Protein AF-A0A8T7DE75-F1 (afdb_monomer)

Nearest PDB structures (foldseek):
  2idk-assembly1_B  TM=7.319E-01  e=7.354E-01  Rattus norvegicus
  1r8y-assembly1_C  TM=7.138E-01  e=6.902E-01  Mus musculus
  3ths-assembly1_B  TM=7.534E-01  e=1.009E+00  Rattus norvegicus
  3ths-assembly1_D  TM=7.572E-01  e=1.146E+00  Rattus norvegicus
  2idk-assembly1_D  TM=7.284E-01  e=2.299E+00  Rattus norvegicus

Sequence (56 aa):
MKNGFLLILLGYLVPGIAASSTTLSFDVYLDDKKIGLHQVRISDEGDEKHVAVQAN

Foldseek 3Di:
DDDPDDPPPPPPDDDPPDFDKDKDKDFDDDPHHTDWIKIWIWTDDPPDIDIDIDID

Solvent-accessible surface area (backbone atoms only — not comparable to full-atom values): 3845 Å² total; per-residue (Å²): 137,83,91,86,85,88,84,84,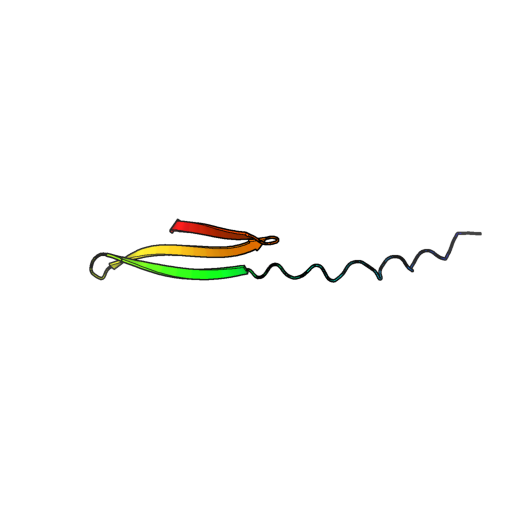80,86,82,82,87,77,83,78,74,76,64,58,63,53,74,50,74,47,77,40,67,57,102,84,43,78,76,41,44,36,37,38,40,38,37,48,57,89,98,43,80,46,78,48,81,46,80,93

Secondary structure (DSSP, 8-state):
-------SSSSS--------EEEEEEEEEETTEEEEEEEEEEEEETTEEEEEEEE-

pLDDT: mean 74.17, std 17.58, range [41.19, 95.25]

Structure (mmCIF, N/CA/C/O backbone):
data_AF-A0A8T7DE75-F1
#
_entry.id   AF-A0A8T7DE75-F1
#
loop_
_atom_site.group_PDB
_atom_site.id
_atom_site.type_symbol
_atom_site.label_atom_id
_atom_site.label_alt_id
_atom_site.label_comp_id
_atom_site.label_asym_id
_atom_site.label_entity_id
_atom_site.label_seq_id
_atom_site.pdbx_PDB_ins_code
_atom_site.Cartn_x
_atom_site.Cartn_y
_atom_site.Cartn_z
_atom_site.occupancy
_atom_site.B_iso_or_equiv
_atom_site.auth_seq_id
_atom_site.auth_comp_id
_atom_site.auth_asym_id
_atom_site.auth_atom_id
_atom_site.pdbx_PDB_model_num
ATOM 1 N N . MET A 1 1 ? 59.272 -7.093 -14.211 1.00 41.19 1 MET A N 1
ATOM 2 C CA . MET A 1 1 ? 58.629 -5.833 -14.642 1.00 41.19 1 MET A CA 1
ATOM 3 C C . MET A 1 1 ? 57.138 -6.029 -14.428 1.00 41.19 1 MET A C 1
ATOM 5 O O . MET A 1 1 ? 56.549 -6.847 -15.115 1.00 41.19 1 MET A O 1
ATOM 9 N N . LYS A 1 2 ? 56.592 -5.474 -13.338 1.00 42.16 2 LYS A N 1
ATOM 10 C CA . LYS A 1 2 ? 55.220 -5.747 -12.883 1.00 42.16 2 LYS A CA 1
ATOM 11 C C . LYS A 1 2 ? 54.258 -4.769 -13.558 1.00 42.16 2 LYS A C 1
ATOM 13 O O . LYS A 1 2 ? 54.479 -3.565 -13.528 1.00 42.16 2 LYS A O 1
ATOM 18 N N . ASN A 1 3 ? 53.241 -5.348 -14.179 1.00 46.84 3 ASN A N 1
ATOM 19 C CA . ASN A 1 3 ? 52.200 -4.739 -14.998 1.00 46.84 3 ASN A CA 1
ATOM 20 C C . ASN A 1 3 ? 51.521 -3.569 -14.277 1.00 46.84 3 ASN A C 1
ATOM 22 O O . ASN A 1 3 ? 50.856 -3.766 -13.263 1.00 46.84 3 ASN A O 1
ATOM 26 N N . GLY A 1 4 ? 51.679 -2.365 -14.814 1.00 57.84 4 GLY A N 1
ATOM 27 C CA . GLY A 1 4 ? 51.033 -1.163 -14.309 1.00 57.84 4 GLY A CA 1
ATOM 28 C C . GLY A 1 4 ? 50.314 -0.450 -15.434 1.00 57.84 4 GLY A C 1
ATOM 29 O O . GLY A 1 4 ? 50.832 0.542 -15.919 1.00 57.84 4 GLY A O 1
ATOM 30 N N . PHE A 1 5 ? 49.160 -0.965 -15.865 1.00 57.78 5 PHE A N 1
ATOM 31 C CA . PHE A 1 5 ? 48.170 -0.163 -16.588 1.00 57.78 5 PHE A CA 1
ATOM 32 C C . PHE A 1 5 ? 46.836 -0.912 -16.729 1.00 57.78 5 PHE A C 1
ATOM 34 O O . PHE A 1 5 ? 46.488 -1.411 -17.794 1.00 57.78 5 PHE A O 1
ATOM 41 N N . LEU A 1 6 ? 46.081 -1.038 -15.638 1.00 52.62 6 LEU A N 1
ATOM 42 C CA . LEU A 1 6 ? 44.685 -1.478 -15.724 1.00 52.62 6 LEU A CA 1
ATOM 43 C C . LEU A 1 6 ? 43.832 -0.736 -14.689 1.00 52.62 6 LEU A C 1
ATOM 45 O O . LEU A 1 6 ? 43.273 -1.325 -13.774 1.00 52.62 6 LEU A O 1
ATOM 49 N N . LEU A 1 7 ? 43.778 0.590 -14.823 1.00 55.34 7 LEU A N 1
ATOM 50 C CA . LEU A 1 7 ? 42.892 1.475 -14.056 1.00 55.34 7 LEU A CA 1
ATOM 51 C C . LEU A 1 7 ? 42.084 2.391 -14.993 1.00 55.34 7 LEU A C 1
ATOM 53 O O . LEU A 1 7 ? 41.859 3.556 -14.696 1.00 55.34 7 LEU A O 1
ATOM 57 N N . ILE A 1 8 ? 41.638 1.867 -16.140 1.00 55.78 8 ILE A N 1
ATOM 58 C CA . ILE A 1 8 ? 40.664 2.545 -17.023 1.00 55.78 8 ILE A CA 1
ATOM 59 C C . ILE A 1 8 ? 39.421 1.662 -17.229 1.00 55.78 8 ILE A C 1
ATOM 61 O O . ILE A 1 8 ? 38.819 1.635 -18.294 1.00 55.78 8 ILE A O 1
ATOM 65 N N . LEU A 1 9 ? 39.038 0.899 -16.201 1.00 51.22 9 LEU A N 1
ATOM 66 C CA . LEU A 1 9 ? 37.787 0.128 -16.198 1.00 51.22 9 LEU A CA 1
ATOM 67 C C . LEU A 1 9 ? 36.879 0.458 -15.001 1.00 51.22 9 LEU A C 1
ATOM 69 O O . LEU A 1 9 ? 35.976 -0.302 -14.680 1.00 51.22 9 LEU A O 1
ATOM 73 N N . LEU A 1 10 ? 37.106 1.599 -14.344 1.00 52.31 10 LEU A N 1
ATOM 74 C CA . LEU A 1 10 ? 36.250 2.129 -13.270 1.00 52.31 10 LEU A CA 1
ATOM 75 C C . LEU A 1 10 ? 35.379 3.316 -13.728 1.00 52.31 10 LEU A C 1
ATOM 77 O O . LEU A 1 10 ? 34.818 4.023 -12.901 1.00 52.31 10 LEU A O 1
ATOM 81 N N . GLY A 1 11 ? 35.284 3.560 -15.040 1.00 49.53 11 GLY A N 1
ATOM 82 C CA . GLY A 1 11 ? 34.622 4.746 -15.602 1.00 49.53 11 GLY A CA 1
ATOM 83 C C . GLY A 1 11 ? 33.283 4.516 -16.309 1.00 49.53 11 GLY A C 1
ATOM 84 O O . GLY A 1 11 ? 32.729 5.480 -16.818 1.00 49.53 11 GLY A O 1
ATOM 85 N N . TYR A 1 12 ? 32.761 3.285 -16.387 1.00 55.62 12 TYR A N 1
ATOM 86 C CA . TYR A 1 12 ? 31.658 2.962 -17.313 1.00 55.62 12 TYR A CA 1
ATOM 87 C C . TYR A 1 12 ? 30.504 2.152 -16.708 1.00 55.62 12 TYR A C 1
ATOM 89 O O . TYR A 1 12 ? 29.929 1.308 -17.387 1.00 55.62 12 TYR A O 1
ATOM 97 N N . LEU A 1 13 ? 30.120 2.395 -15.450 1.00 46.44 13 LEU A N 1
ATOM 98 C CA . LEU A 1 13 ? 28.938 1.723 -14.895 1.00 46.44 13 LEU A CA 1
ATOM 99 C C . LEU A 1 13 ? 28.010 2.613 -14.064 1.00 46.44 13 LEU A C 1
ATOM 101 O O . LEU A 1 13 ? 27.515 2.177 -13.036 1.00 46.44 13 LEU A O 1
ATOM 105 N N . VAL A 1 14 ? 27.738 3.848 -14.488 1.00 57.97 14 VAL A N 1
ATOM 106 C CA . VAL A 1 14 ? 26.547 4.578 -14.010 1.00 57.97 14 VAL A CA 1
ATOM 107 C C . VAL A 1 14 ? 26.045 5.440 -15.174 1.00 57.97 14 VAL A C 1
ATOM 109 O O . VAL A 1 14 ? 26.765 6.343 -15.596 1.00 57.97 14 VAL A O 1
ATOM 112 N N . PRO A 1 15 ? 24.884 5.109 -15.772 1.00 48.88 15 PRO A N 1
ATOM 113 C CA . PRO A 1 15 ? 23.620 5.562 -15.199 1.00 48.88 15 PRO A CA 1
ATOM 114 C C . PRO A 1 15 ? 22.520 4.503 -15.349 1.00 48.88 15 PRO A C 1
ATOM 116 O O . PRO A 1 15 ? 21.752 4.497 -16.310 1.00 48.88 15 PRO A O 1
ATOM 119 N N . GLY A 1 16 ? 22.426 3.602 -14.373 1.00 48.22 16 GLY A N 1
ATOM 120 C CA . GLY A 1 16 ? 21.196 2.848 -14.167 1.00 48.22 16 GLY A CA 1
ATOM 121 C C . GLY A 1 16 ? 20.163 3.804 -13.590 1.00 48.22 16 GLY A C 1
ATOM 122 O O . GLY A 1 16 ? 20.228 4.125 -12.408 1.00 48.22 16 GLY A O 1
ATOM 123 N N . ILE A 1 17 ? 19.307 4.328 -14.463 1.00 56.38 17 ILE A N 1
ATOM 124 C CA . ILE A 1 17 ? 18.024 4.984 -14.193 1.00 56.38 17 ILE A CA 1
ATOM 125 C C . ILE A 1 17 ? 17.512 4.561 -12.810 1.00 56.38 17 ILE A C 1
ATOM 127 O O . ILE A 1 17 ? 17.207 3.388 -12.598 1.00 56.38 17 ILE A O 1
ATOM 131 N N . ALA A 1 18 ? 17.497 5.486 -11.848 1.00 52.88 18 ALA A N 1
ATOM 132 C CA . ALA A 1 18 ? 16.907 5.207 -10.548 1.00 52.88 18 ALA A CA 1
ATOM 133 C C . ALA A 1 18 ? 15.449 4.816 -10.801 1.00 52.88 18 ALA A C 1
ATOM 135 O O . ALA A 1 18 ? 14.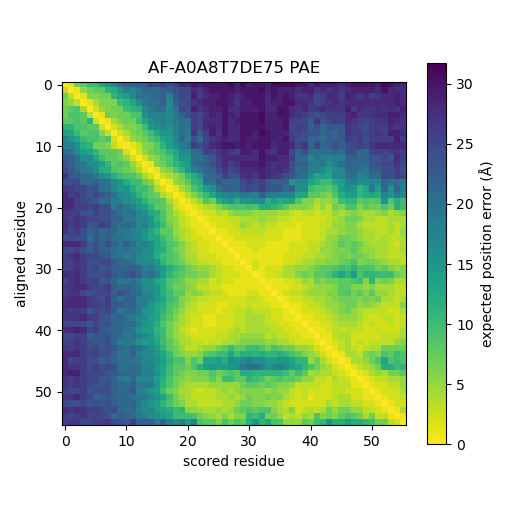677 5.649 -11.277 1.00 52.88 18 ALA A O 1
ATOM 136 N N . ALA A 1 19 ? 15.104 3.550 -10.551 1.00 59.72 19 ALA A N 1
ATOM 137 C CA . ALA A 1 19 ? 13.727 3.088 -10.607 1.00 59.72 19 ALA A CA 1
ATOM 138 C C . ALA A 1 19 ? 12.901 4.036 -9.734 1.00 59.72 19 ALA A C 1
ATOM 140 O O . ALA A 1 19 ? 13.128 4.147 -8.523 1.00 59.72 19 ALA A O 1
ATOM 141 N N . SER A 1 20 ? 12.021 4.803 -10.372 1.00 68.00 20 SER A N 1
ATOM 142 C CA . SER A 1 20 ? 11.170 5.749 -9.671 1.00 68.00 20 SER A CA 1
ATOM 143 C C . SER A 1 20 ? 10.208 4.928 -8.823 1.00 68.00 20 SER A C 1
ATOM 145 O O . SER A 1 20 ? 9.412 4.138 -9.329 1.00 68.00 20 SER A O 1
ATOM 147 N N . SER A 1 21 ? 10.342 5.058 -7.505 1.00 74.75 21 SER A N 1
ATOM 148 C CA . SER A 1 21 ? 9.497 4.369 -6.541 1.00 74.75 21 SER A CA 1
ATOM 149 C C . SER A 1 21 ? 8.828 5.406 -5.657 1.00 74.75 21 SER A C 1
ATOM 151 O O . SER A 1 21 ? 9.488 6.116 -4.899 1.00 74.75 21 SER A O 1
ATOM 153 N N . THR A 1 22 ? 7.503 5.465 -5.724 1.00 85.19 22 THR A N 1
ATOM 154 C CA . THR A 1 22 ? 6.683 6.304 -4.851 1.00 85.19 22 THR A CA 1
ATOM 155 C C . THR A 1 22 ? 6.051 5.428 -3.781 1.00 85.19 22 THR A C 1
ATOM 157 O O . THR A 1 22 ? 5.396 4.434 -4.084 1.00 85.19 22 THR A O 1
ATOM 160 N N . THR A 1 23 ? 6.241 5.787 -2.513 1.00 88.00 23 THR A N 1
ATOM 161 C CA . THR A 1 23 ? 5.561 5.121 -1.395 1.00 88.00 23 THR A CA 1
ATOM 162 C C . THR A 1 23 ? 4.492 6.047 -0.840 1.00 88.00 23 THR A C 1
ATOM 164 O O . THR A 1 23 ? 4.797 7.142 -0.374 1.00 88.00 23 THR A O 1
ATOM 167 N N . LEU A 1 24 ? 3.241 5.598 -0.877 1.00 88.62 24 LEU A N 1
ATOM 168 C CA . LEU A 1 24 ? 2.109 6.250 -0.231 1.00 88.62 24 LEU A CA 1
ATOM 169 C C . LEU A 1 24 ? 1.835 5.522 1.083 1.00 88.62 24 LEU A C 1
ATOM 171 O O . LEU A 1 24 ? 1.718 4.300 1.104 1.00 88.62 24 LEU A O 1
ATOM 175 N N . SER A 1 25 ? 1.756 6.262 2.184 1.00 92.31 25 SER A N 1
ATOM 176 C CA . SER A 1 25 ? 1.414 5.713 3.500 1.00 92.31 25 SER A CA 1
ATOM 177 C C . SER A 1 25 ? 0.136 6.369 3.992 1.00 92.31 25 SER A C 1
ATOM 179 O O . SER A 1 25 ? 0.018 7.592 3.928 1.00 92.31 25 SER A O 1
ATOM 181 N N . PHE A 1 26 ? -0.810 5.570 4.475 1.00 92.69 26 PHE A N 1
ATOM 182 C CA . PHE A 1 26 ? -2.040 6.077 5.067 1.00 92.69 26 PHE A CA 1
ATOM 183 C C . PHE A 1 26 ? -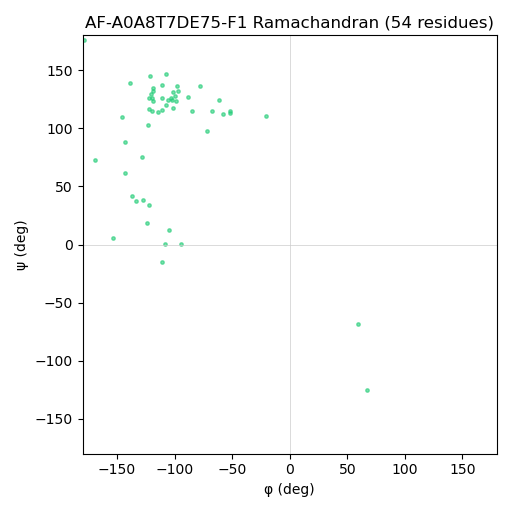2.412 5.289 6.317 1.00 92.69 26 PHE A C 1
ATOM 185 O O . PHE A 1 26 ? -2.293 4.065 6.384 1.00 92.69 26 PHE A O 1
ATOM 192 N N . ASP A 1 27 ? -2.869 6.031 7.316 1.00 95.25 27 ASP A N 1
ATOM 193 C CA . ASP A 1 27 ? -3.435 5.476 8.533 1.00 95.25 27 ASP A CA 1
ATOM 194 C C . ASP A 1 27 ? -4.870 5.013 8.262 1.00 95.25 27 ASP A C 1
ATOM 196 O O . ASP A 1 27 ? -5.650 5.724 7.626 1.00 95.25 27 ASP A O 1
ATOM 200 N N . VAL A 1 28 ? -5.230 3.832 8.759 1.00 92.56 28 VAL A N 1
ATOM 201 C CA . VAL A 1 28 ? -6.591 3.296 8.648 1.00 92.56 28 VAL A CA 1
ATOM 202 C C . VAL A 1 28 ? -7.311 3.502 9.971 1.00 92.56 28 VAL A C 1
ATOM 204 O O . VAL A 1 28 ? -6.775 3.165 11.029 1.00 92.56 28 VAL A O 1
ATOM 207 N N . TYR A 1 29 ? -8.529 4.038 9.907 1.00 95.06 29 TYR A N 1
ATOM 208 C CA . TYR A 1 29 ? -9.376 4.320 11.063 1.00 95.06 29 TYR A CA 1
ATOM 209 C C . TYR A 1 29 ? -10.705 3.567 10.958 1.00 95.06 29 TYR A C 1
ATOM 211 O O . TYR A 1 29 ? -11.242 3.408 9.862 1.00 95.06 29 TYR A O 1
ATOM 219 N N . LEU A 1 30 ? -11.235 3.131 12.102 1.00 94.31 30 LEU A N 1
ATOM 220 C CA . LEU A 1 30 ? -12.613 2.665 12.260 1.00 94.31 30 LEU A CA 1
ATOM 221 C C . LEU A 1 30 ? -13.318 3.570 13.274 1.00 94.31 30 LEU A C 1
ATOM 223 O O . LEU A 1 30 ? -12.843 3.705 14.405 1.00 94.31 30 LEU A O 1
ATOM 227 N N . ASP A 1 31 ? -14.427 4.172 12.850 1.00 93.25 31 ASP A N 1
ATOM 228 C CA . ASP A 1 31 ? -15.203 5.211 13.541 1.00 93.25 31 ASP A CA 1
ATOM 229 C C . ASP A 1 31 ? -14.399 6.485 13.850 1.00 93.25 31 ASP A C 1
ATOM 231 O O . ASP A 1 31 ? -14.628 7.494 13.208 1.00 93.25 31 ASP A O 1
ATOM 235 N N . ASP A 1 32 ? -13.419 6.422 14.751 1.00 94.81 32 ASP A N 1
ATOM 236 C CA . ASP A 1 32 ? -12.427 7.482 15.040 1.00 94.81 32 ASP A CA 1
ATOM 237 C C . ASP A 1 32 ? -11.115 6.904 15.610 1.00 94.81 32 ASP A C 1
ATOM 239 O O . ASP A 1 32 ? -10.198 7.612 16.035 1.00 94.81 32 ASP A O 1
ATOM 243 N N . LYS A 1 33 ? -11.001 5.573 15.648 1.00 94.31 33 LYS A N 1
ATOM 244 C CA . LYS A 1 33 ? -9.869 4.865 1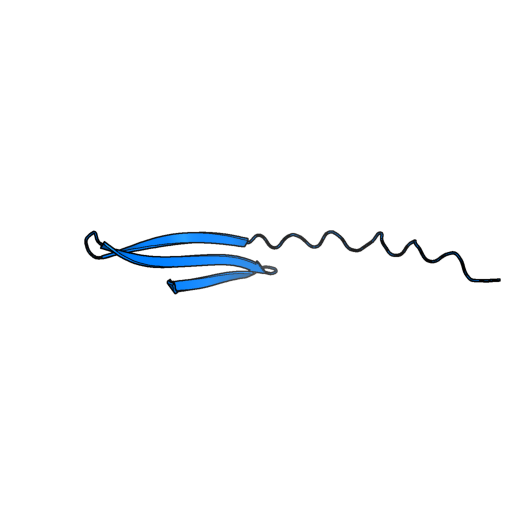6.234 1.00 94.31 33 LYS A CA 1
ATOM 245 C C . LYS A 1 33 ? -8.946 4.378 15.131 1.00 94.31 33 LYS A C 1
ATOM 247 O O . LYS A 1 33 ? -9.368 3.611 14.269 1.00 94.31 33 LYS A O 1
ATOM 252 N N . LYS A 1 34 ? -7.666 4.754 15.194 1.00 93.56 34 LYS A N 1
ATOM 253 C CA . LYS A 1 34 ? -6.633 4.190 14.317 1.00 93.56 34 LYS A CA 1
ATOM 254 C C . LYS A 1 34 ? -6.520 2.683 14.558 1.00 93.56 34 LYS A C 1
ATOM 256 O O . LYS A 1 34 ? -6.290 2.259 15.692 1.00 93.56 34 LYS A O 1
ATOM 261 N N . ILE A 1 35 ? -6.672 1.892 13.500 1.00 94.88 35 ILE A N 1
ATOM 262 C CA . ILE A 1 35 ? -6.595 0.426 13.533 1.00 94.88 35 ILE A CA 1
ATOM 263 C C . ILE A 1 35 ? -5.358 -0.137 12.828 1.00 94.88 35 ILE A C 1
ATOM 265 O O . ILE A 1 35 ? -5.035 -1.297 13.052 1.00 94.88 35 ILE A O 1
ATOM 269 N N . GLY A 1 36 ? -4.650 0.657 12.022 1.00 93.25 36 GLY A N 1
ATOM 270 C CA . GLY A 1 36 ? -3.440 0.186 11.349 1.00 93.25 36 GLY A CA 1
ATOM 271 C C . GLY A 1 36 ? -2.759 1.247 10.495 1.00 93.25 36 GLY A C 1
ATOM 272 O O . GLY A 1 36 ? -3.262 2.365 10.344 1.00 93.25 36 GLY A O 1
ATOM 273 N N . LEU A 1 37 ? -1.606 0.880 9.939 1.00 93.25 37 LEU A N 1
ATOM 274 C CA . LEU A 1 37 ? -0.891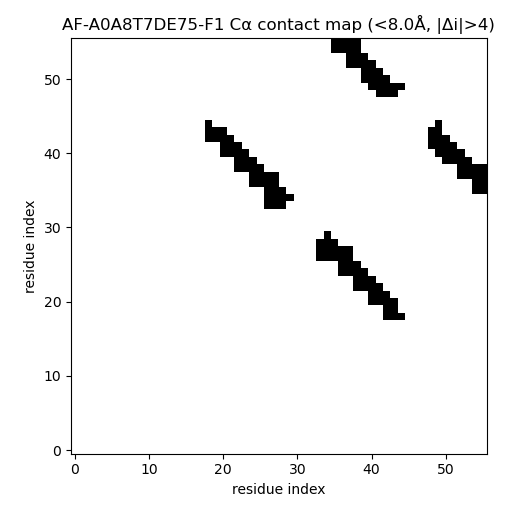 1.661 8.934 1.00 93.25 37 LEU A CA 1
ATOM 275 C C . LEU A 1 37 ? -0.775 0.823 7.664 1.00 93.25 37 LEU A C 1
ATOM 277 O O . LEU A 1 37 ? -0.276 -0.300 7.687 1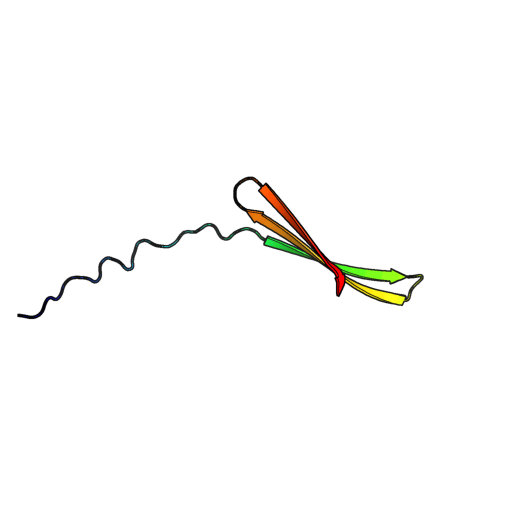.00 93.25 37 LEU A O 1
ATOM 281 N N . HIS A 1 38 ? -1.215 1.383 6.547 1.00 91.38 38 HIS A N 1
ATOM 282 C CA . HIS A 1 38 ? -1.095 0.745 5.248 1.00 91.38 38 HIS A CA 1
ATOM 283 C C . HIS A 1 38 ? -0.084 1.502 4.399 1.00 91.38 38 HIS A C 1
ATOM 285 O O . HIS A 1 38 ? -0.053 2.735 4.365 1.00 91.38 38 HIS A O 1
ATOM 291 N N . GLN A 1 39 ? 0.753 0.741 3.706 1.00 90.69 39 GLN A N 1
ATOM 292 C CA . GLN A 1 39 ? 1.749 1.255 2.785 1.00 90.69 39 GLN A CA 1
ATOM 293 C C . GLN A 1 39 ? 1.479 0.695 1.397 1.00 90.69 39 GLN A C 1
ATOM 295 O O . GLN A 1 39 ? 1.318 -0.510 1.206 1.00 90.69 39 GLN A O 1
ATOM 300 N N . VAL A 1 40 ? 1.438 1.590 0.420 1.00 88.88 40 VAL A N 1
ATOM 301 C CA . VAL A 1 40 ? 1.336 1.260 -0.995 1.00 88.88 40 VAL A CA 1
ATOM 302 C C . VAL A 1 40 ? 2.626 1.706 -1.651 1.00 88.88 40 VAL A C 1
ATOM 304 O O . VAL A 1 40 ? 2.932 2.899 -1.700 1.00 88.88 40 VAL A O 1
ATOM 307 N N . ARG A 1 41 ? 3.397 0.739 -2.138 1.00 87.88 41 ARG A N 1
ATOM 308 C CA . ARG A 1 41 ? 4.606 0.996 -2.913 1.00 87.88 41 ARG A CA 1
ATOM 309 C C . ARG A 1 41 ? 4.273 0.861 -4.388 1.00 87.88 41 ARG A C 1
ATOM 311 O O . ARG A 1 41 ? 3.779 -0.181 -4.813 1.00 87.88 41 ARG A O 1
ATOM 318 N N . ILE A 1 42 ? 4.550 1.921 -5.136 1.00 85.94 42 ILE A N 1
ATOM 319 C CA . ILE A 1 42 ? 4.433 1.970 -6.588 1.00 85.94 42 ILE A CA 1
ATOM 320 C C . ILE A 1 42 ? 5.851 2.057 -7.128 1.00 85.94 42 ILE A C 1
ATOM 322 O O . ILE A 1 42 ? 6.541 3.035 -6.844 1.00 85.94 42 ILE A O 1
ATOM 326 N N . SER A 1 43 ? 6.282 1.046 -7.867 1.00 86.38 43 SER A N 1
ATOM 327 C CA . SER A 1 43 ? 7.587 1.022 -8.525 1.00 86.38 43 SER A CA 1
ATOM 328 C C . SER A 1 43 ? 7.414 0.910 -10.031 1.00 86.38 43 SER A C 1
ATOM 330 O O . SER A 1 43 ? 6.621 0.094 -10.505 1.00 86.38 43 SER A O 1
ATOM 332 N N . ASP A 1 44 ? 8.171 1.720 -10.763 1.00 81.12 44 ASP A N 1
ATOM 333 C CA . ASP A 1 44 ? 8.315 1.583 -12.208 1.00 81.12 44 ASP A CA 1
ATOM 334 C C . ASP A 1 44 ? 9.429 0.552 -12.483 1.00 81.12 44 ASP A C 1
ATOM 336 O O . ASP A 1 44 ? 10.589 0.773 -12.119 1.00 81.12 44 ASP A O 1
ATOM 340 N N . GLU A 1 45 ? 9.078 -0.589 -13.083 1.00 76.50 45 GLU A N 1
ATOM 341 C CA . GLU A 1 45 ? 10.023 -1.637 -13.491 1.00 76.50 45 GLU A CA 1
ATOM 342 C C . GLU A 1 45 ? 9.856 -1.898 -14.995 1.00 76.50 45 GLU A C 1
ATOM 344 O O . GLU A 1 45 ? 8.886 -2.503 -15.446 1.00 76.50 45 GLU A O 1
ATOM 349 N N . GLY A 1 46 ? 10.788 -1.378 -15.799 1.00 75.00 46 GLY A N 1
ATOM 350 C CA . GLY A 1 46 ? 10.658 -1.390 -17.259 1.00 75.00 46 GLY A CA 1
ATOM 351 C C . GLY A 1 46 ? 9.505 -0.500 -17.736 1.00 75.00 46 GLY A C 1
ATOM 352 O O . GLY A 1 46 ? 9.460 0.680 -17.392 1.00 75.00 46 GLY A O 1
ATOM 353 N N . ASP A 1 47 ? 8.589 -1.075 -18.519 1.00 74.69 47 ASP A N 1
ATOM 354 C CA . ASP A 1 47 ? 7.382 -0.400 -19.025 1.00 74.69 47 ASP A CA 1
ATOM 355 C C . ASP A 1 47 ? 6.143 -0.644 -18.136 1.00 74.69 47 ASP A C 1
ATOM 357 O O . ASP 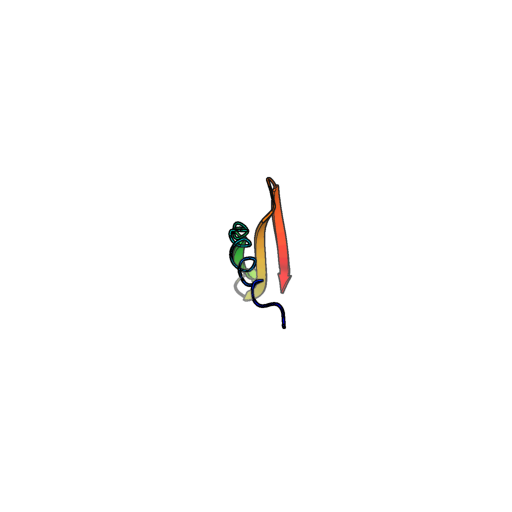A 1 47 ? 5.047 -0.162 -18.434 1.00 74.69 47 ASP A O 1
ATOM 361 N N . GLU A 1 48 ? 6.296 -1.397 -17.042 1.00 71.31 48 GLU A N 1
ATOM 362 C CA . GLU A 1 48 ? 5.200 -1.809 -16.169 1.00 71.31 48 GLU A CA 1
ATOM 363 C C . GLU A 1 48 ? 5.222 -1.070 -14.825 1.00 71.31 48 GLU A C 1
ATOM 365 O O . GLU A 1 48 ? 6.270 -0.731 -14.266 1.00 71.31 48 GLU A O 1
ATOM 370 N N . LYS A 1 49 ? 4.023 -0.825 -14.281 1.00 77.56 49 LYS A N 1
ATOM 371 C CA . LYS A 1 49 ? 3.844 -0.275 -12.933 1.00 77.56 49 LYS A CA 1
ATOM 372 C C . LYS A 1 49 ? 3.476 -1.391 -11.975 1.00 77.56 49 LYS A C 1
ATOM 374 O O . LYS A 1 49 ? 2.399 -1.974 -12.088 1.00 77.56 49 LYS A O 1
ATOM 379 N N . HIS A 1 50 ? 4.324 -1.627 -10.984 1.00 83.56 50 HIS A N 1
ATOM 380 C CA . HIS A 1 50 ? 4.063 -2.605 -9.937 1.00 83.56 50 HIS A CA 1
ATOM 381 C C . HIS A 1 50 ? 3.498 -1.916 -8.701 1.00 83.56 50 HIS A C 1
ATOM 383 O O . HIS A 1 50 ? 4.030 -0.908 -8.235 1.00 83.56 50 HIS A O 1
ATOM 389 N N . VAL A 1 51 ? 2.413 -2.476 -8.164 1.00 82.00 51 VAL A N 1
ATOM 390 C CA . VAL A 1 51 ? 1.753 -1.984 -6.953 1.00 82.00 51 VAL A CA 1
ATOM 391 C C . VAL A 1 51 ? 1.775 -3.084 -5.901 1.00 82.00 51 VAL A C 1
ATOM 393 O O . 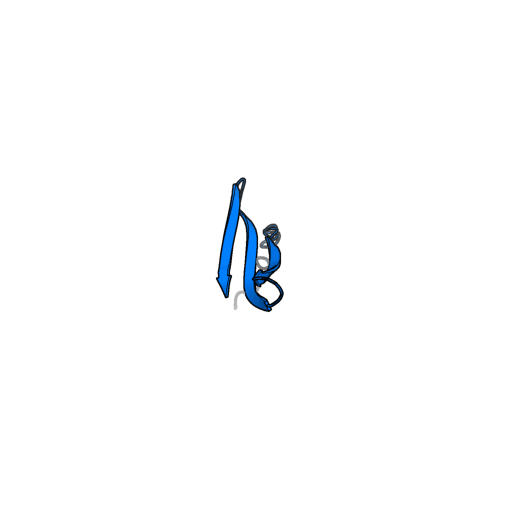VAL A 1 51 ? 1.142 -4.124 -6.068 1.00 82.00 51 VAL A O 1
ATOM 396 N N . ALA A 1 52 ? 2.490 -2.843 -4.804 1.00 84.00 52 ALA A N 1
ATOM 397 C CA . 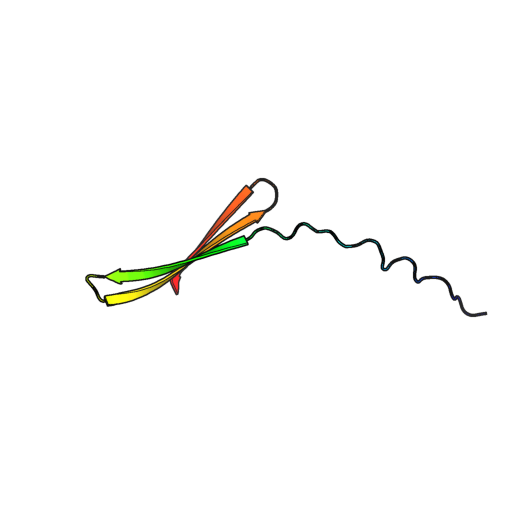ALA A 1 52 ? 2.499 -3.717 -3.638 1.00 84.00 52 ALA A CA 1
ATOM 398 C C . ALA A 1 52 ? 1.793 -3.023 -2.470 1.00 84.00 52 ALA A C 1
ATOM 400 O O . ALA A 1 52 ? 2.148 -1.900 -2.102 1.00 84.00 52 ALA A O 1
ATOM 401 N N . VAL A 1 53 ? 0.798 -3.696 -1.888 1.00 81.81 53 VAL A N 1
ATOM 402 C CA . VAL A 1 53 ? 0.074 -3.221 -0.702 1.00 81.81 53 VAL A CA 1
ATOM 403 C C . VAL A 1 53 ? 0.534 -4.028 0.502 1.00 81.81 53 VAL A C 1
ATOM 405 O O . VAL A 1 53 ? 0.445 -5.254 0.499 1.00 81.81 53 VAL A O 1
ATOM 408 N N . GLN A 1 54 ? 1.000 -3.339 1.538 1.00 82.75 54 GLN A N 1
ATOM 409 C CA . GLN A 1 54 ? 1.379 -3.940 2.809 1.00 82.75 54 GLN A CA 1
ATOM 410 C C . GLN A 1 54 ? 0.572 -3.298 3.937 1.00 82.75 54 GLN A C 1
ATOM 412 O O . GLN A 1 54 ? 0.561 -2.075 4.080 1.00 82.75 54 GLN A O 1
ATOM 417 N N . ALA A 1 55 ? -0.106 -4.129 4.726 1.00 77.62 55 ALA A N 1
ATOM 418 C CA . ALA A 1 55 ? -0.725 -3.731 5.986 1.00 77.62 55 ALA A CA 1
ATOM 419 C C . ALA A 1 55 ? 0.220 -4.104 7.134 1.00 77.62 55 ALA A C 1
ATOM 421 O O . ALA A 1 55 ? 0.799 -5.194 7.107 1.00 77.62 55 ALA A O 1
ATOM 422 N N . ASN A 1 56 ? 0.390 -3.193 8.092 1.00 61.44 56 ASN A N 1
ATOM 423 C CA . ASN A 1 56 ? 1.275 -3.339 9.247 1.00 61.44 56 ASN A CA 1
ATOM 424 C C . ASN A 1 56 ? 0.493 -3.151 10.551 1.00 61.44 56 ASN A C 1
ATOM 426 O O . ASN A 1 56 ? -0.330 -2.202 10.605 1.00 61.44 56 ASN A O 1
#

Radius of gyration: 22.37 Å; Cα contacts (8 Å, |Δi|>4): 70; chains: 1; bounding box: 74×13×35 Å

Mean predicted aligned error: 13.27 Å